Protein AF-A0A3N5YTA0-F1 (afdb_monomer_lite)

Radius of gyration: 9.74 Å; chains: 1; bounding box: 17×19×26 Å

Foldseek 3Di:
DADPAQEEEFEPLVDPVNVVVVVVSVVSNHDYDYDYDD

pLDDT: mean 94.48, std 7.44, range [65.25, 98.44]

Structure (mmCIF, N/CA/C/O backbone):
data_AF-A0A3N5YTA0-F1
#
_entry.id   AF-A0A3N5YTA0-F1
#
loop_
_atom_site.group_PDB
_atom_site.id
_atom_site.type_symbol
_atom_site.label_atom_id
_atom_site.label_alt_id
_atom_site.label_comp_id
_atom_site.label_asym_id
_atom_site.label_entity_id
_atom_site.label_seq_id
_atom_site.pdbx_PDB_ins_code
_atom_site.Cartn_x
_atom_site.Cartn_y
_atom_site.Cartn_z
_atom_site.occupancy
_atom_site.B_iso_or_equiv
_atom_site.auth_seq_id
_atom_site.auth_comp_id
_atom_site.auth_asym_id
_atom_site.auth_atom_id
_atom_site.pdbx_PDB_model_num
ATOM 1 N N . MET A 1 1 ? -4.087 -11.058 13.177 1.00 65.25 1 MET A N 1
ATOM 2 C CA . MET A 1 1 ? -3.775 -9.878 14.011 1.00 65.25 1 MET A CA 1
ATOM 3 C C . MET A 1 1 ? -4.424 -8.678 13.349 1.00 65.25 1 MET A C 1
ATOM 5 O O . MET A 1 1 ? -4.221 -8.516 12.155 1.00 65.25 1 MET A O 1
ATOM 9 N N . ALA A 1 2 ? -5.256 -7.921 14.061 1.00 73.31 2 ALA A N 1
ATOM 10 C CA . ALA A 1 2 ? -5.850 -6.703 13.512 1.00 73.31 2 ALA A CA 1
ATOM 11 C C . ALA A 1 2 ? -4.845 -5.550 13.643 1.00 73.31 2 ALA A C 1
ATOM 13 O O . ALA A 1 2 ? -4.207 -5.415 14.689 1.00 73.31 2 ALA A O 1
ATOM 14 N N . LEU A 1 3 ? -4.680 -4.754 12.585 1.00 83.88 3 LEU A N 1
ATOM 15 C CA . LEU A 1 3 ? -3.881 -3.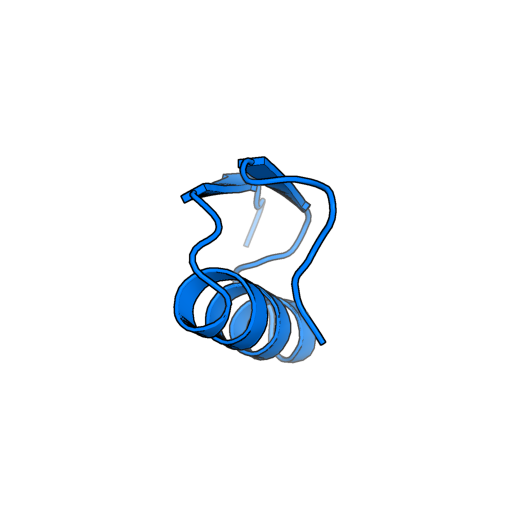530 12.643 1.00 83.88 3 LEU A CA 1
ATOM 16 C C . LEU A 1 3 ? -4.607 -2.503 13.522 1.00 83.88 3 LEU A C 1
ATOM 18 O O . LEU A 1 3 ? -5.830 -2.390 13.472 1.00 83.88 3 LEU A O 1
ATOM 22 N N . THR A 1 4 ? -3.859 -1.750 14.328 1.00 91.25 4 THR A N 1
ATOM 23 C CA . THR A 1 4 ? -4.413 -0.671 15.169 1.00 91.25 4 THR A CA 1
ATOM 24 C C . THR A 1 4 ? -4.732 0.596 14.374 1.00 91.25 4 THR A C 1
ATOM 26 O O . THR A 1 4 ? -5.361 1.512 14.898 1.00 91.25 4 THR A O 1
ATOM 29 N N . PHE A 1 5 ? -4.316 0.649 13.108 1.00 91.69 5 PHE A N 1
ATOM 30 C CA . PHE A 1 5 ? -4.539 1.747 12.177 1.00 91.69 5 PHE A CA 1
ATOM 31 C C . PHE A 1 5 ? -5.283 1.258 10.934 1.00 91.69 5 PHE A C 1
ATOM 33 O O . PHE A 1 5 ? -5.083 0.143 10.455 1.00 91.69 5 PHE A O 1
ATOM 40 N N . THR A 1 6 ? -6.130 2.128 10.390 1.00 94.75 6 THR A N 1
ATOM 41 C CA . THR A 1 6 ? -6.952 1.847 9.204 1.00 94.75 6 THR A CA 1
ATOM 42 C C . THR A 1 6 ? -6.538 2.673 7.991 1.00 94.75 6 THR A C 1
ATOM 44 O O . THR A 1 6 ? -7.088 2.481 6.910 1.00 94.75 6 THR A O 1
ATOM 47 N N . THR A 1 7 ? -5.557 3.569 8.128 1.00 97.75 7 THR A N 1
ATOM 48 C CA . THR A 1 7 ? -5.037 4.411 7.045 1.00 97.75 7 THR A CA 1
ATOM 49 C C . THR A 1 7 ? -3.511 4.350 6.991 1.00 97.75 7 THR A C 1
ATOM 51 O O . THR A 1 7 ? -2.849 4.382 8.026 1.00 97.75 7 THR A O 1
ATOM 54 N N . ALA A 1 8 ? -2.946 4.263 5.784 1.00 97.50 8 ALA A N 1
ATOM 55 C CA . ALA A 1 8 ? -1.500 4.220 5.569 1.00 97.50 8 ALA A CA 1
ATOM 56 C C . ALA A 1 8 ? -1.082 5.077 4.365 1.00 97.50 8 ALA A C 1
ATOM 58 O O . ALA A 1 8 ? -1.707 5.010 3.307 1.00 97.50 8 ALA A O 1
ATOM 59 N N . LEU A 1 9 ? -0.009 5.857 4.523 1.00 97.94 9 LEU A N 1
ATOM 60 C CA . LEU A 1 9 ? 0.721 6.486 3.422 1.00 97.94 9 LEU A CA 1
ATOM 61 C C . LEU A 1 9 ? 1.964 5.642 3.144 1.00 97.94 9 LEU A C 1
ATOM 63 O O . LEU A 1 9 ? 2.790 5.461 4.035 1.00 97.94 9 LEU A O 1
ATOM 67 N N . VAL A 1 10 ? 2.091 5.137 1.923 1.00 97.88 10 VAL A N 1
ATOM 68 C CA . VAL A 1 10 ? 3.234 4.327 1.500 1.00 97.88 10 VAL A CA 1
ATOM 69 C C . VAL A 1 10 ? 4.035 5.107 0.471 1.00 97.88 10 VAL A C 1
ATOM 71 O O . VAL A 1 10 ? 3.514 5.456 -0.586 1.00 97.88 10 VAL A O 1
ATOM 74 N N . THR A 1 11 ? 5.305 5.368 0.769 1.00 98.00 11 THR A N 1
ATOM 75 C CA . THR A 1 11 ? 6.260 5.874 -0.219 1.00 9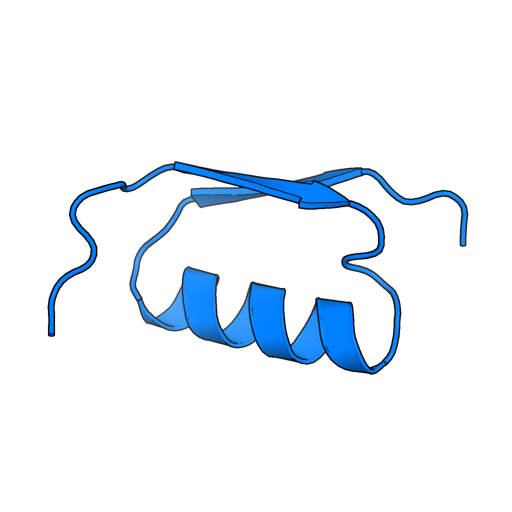8.00 11 THR A CA 1
ATOM 76 C C . THR A 1 11 ? 6.936 4.708 -0.941 1.00 98.00 11 THR A C 1
ATOM 78 O O . THR A 1 11 ? 7.188 3.671 -0.327 1.00 98.00 11 THR A O 1
ATOM 81 N N . GLY A 1 12 ? 7.201 4.835 -2.245 1.00 97.38 12 GLY A N 1
ATOM 82 C CA . GLY A 1 12 ? 7.801 3.735 -3.023 1.00 97.38 12 GLY A CA 1
ATOM 83 C C . GLY A 1 12 ? 6.869 2.525 -3.217 1.00 97.38 12 GLY A C 1
ATOM 84 O O . GLY A 1 12 ? 7.335 1.403 -3.431 1.00 97.38 12 GLY A O 1
ATOM 85 N N . GLY A 1 13 ? 5.552 2.726 -3.076 1.00 97.56 13 GLY A N 1
ATOM 86 C CA . GLY A 1 13 ? 4.531 1.676 -3.125 1.00 97.56 13 GLY A CA 1
ATOM 87 C C . GLY A 1 13 ? 4.307 1.045 -4.504 1.00 97.56 13 GLY A C 1
ATOM 88 O O . GLY A 1 13 ? 3.694 -0.015 -4.573 1.00 97.56 13 GLY A O 1
ATOM 89 N N . ALA A 1 14 ? 4.805 1.646 -5.583 1.00 96.81 14 ALA A N 1
ATOM 90 C CA . ALA A 1 14 ? 4.791 1.072 -6.929 1.00 96.81 14 ALA A CA 1
ATOM 91 C C . ALA A 1 14 ? 6.017 0.180 -7.212 1.00 96.81 14 ALA A C 1
ATOM 93 O O . ALA A 1 14 ? 6.040 -0.540 -8.209 1.00 96.81 14 ALA A O 1
ATOM 94 N N . GLY A 1 15 ? 7.032 0.186 -6.339 1.00 96.81 15 GLY A N 1
ATOM 95 C CA . GLY A 1 15 ? 8.215 -0.667 -6.469 1.00 96.81 15 GLY A CA 1
ATOM 96 C C . GLY A 1 15 ? 7.945 -2.148 -6.167 1.00 96.81 15 GLY A C 1
ATOM 97 O O . GLY A 1 15 ? 6.886 -2.523 -5.661 1.00 96.81 15 GLY A O 1
ATOM 98 N N . PHE A 1 16 ? 8.942 -3.009 -6.413 1.00 96.56 16 PHE A N 1
ATOM 99 C CA . PHE A 1 16 ? 8.818 -4.462 -6.205 1.00 96.56 16 PHE A CA 1
ATOM 100 C C . PHE A 1 16 ? 8.354 -4.815 -4.782 1.00 96.56 16 PHE A C 1
ATOM 102 O O . PHE A 1 16 ? 7.334 -5.465 -4.605 1.00 96.56 16 PHE A O 1
ATOM 109 N N . ILE A 1 17 ? 9.039 -4.322 -3.749 1.00 97.44 17 ILE A N 1
ATOM 110 C CA . ILE A 1 17 ? 8.656 -4.596 -2.352 1.00 97.44 17 ILE A CA 1
ATOM 111 C C . ILE A 1 17 ? 7.414 -3.791 -1.948 1.00 97.44 17 ILE A C 1
ATOM 113 O O . ILE A 1 17 ? 6.528 -4.309 -1.265 1.00 97.44 17 ILE A O 1
ATOM 117 N N . GLY A 1 18 ? 7.349 -2.526 -2.370 1.00 97.44 18 GLY A N 1
ATOM 118 C CA . GLY A 1 18 ? 6.267 -1.613 -2.011 1.00 97.44 18 GLY A CA 1
ATOM 119 C C . GLY A 1 18 ? 4.900 -2.125 -2.450 1.00 97.44 18 GLY A C 1
ATOM 120 O O . GLY A 1 18 ? 3.963 -2.100 -1.657 1.00 97.44 18 GLY A O 1
ATOM 121 N N . SER A 1 19 ? 4.808 -2.682 -3.657 1.00 97.75 19 SER A N 1
ATOM 122 C CA . SER A 1 19 ? 3.558 -3.227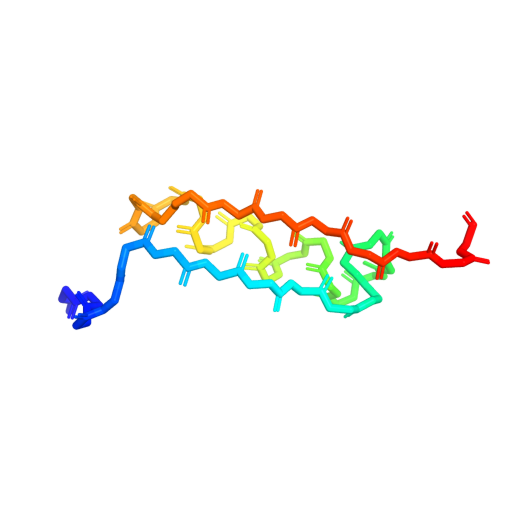 -4.193 1.00 97.75 19 SER A CA 1
ATOM 123 C C . SER A 1 19 ? 3.035 -4.399 -3.358 1.00 97.75 19 SER A C 1
ATOM 125 O O . SER A 1 19 ? 1.862 -4.410 -2.995 1.00 97.75 19 SER A O 1
ATOM 127 N N . HIS A 1 20 ? 3.905 -5.322 -2.934 1.00 98.31 20 HIS A N 1
ATOM 128 C CA . HIS A 1 20 ? 3.526 -6.415 -2.031 1.00 98.31 20 HIS A CA 1
ATOM 129 C C . HIS A 1 20 ? 3.099 -5.929 -0.635 1.00 98.31 20 HIS A C 1
ATOM 131 O O . HIS A 1 20 ? 2.198 -6.513 -0.024 1.00 98.31 20 HIS A O 1
ATOM 137 N N . LEU A 1 21 ? 3.723 -4.862 -0.125 1.00 97.75 21 LEU A N 1
ATOM 138 C CA . LEU A 1 21 ? 3.338 -4.236 1.141 1.00 97.75 21 LEU A CA 1
ATOM 139 C C . LEU A 1 21 ? 1.961 -3.570 1.036 1.00 97.75 21 LEU A C 1
ATOM 141 O O . LEU A 1 21 ? 1.121 -3.782 1.911 1.00 97.75 21 LEU A O 1
ATOM 145 N N . VAL A 1 22 ? 1.711 -2.803 -0.031 1.00 98.12 22 VAL A N 1
ATOM 146 C CA . VAL A 1 22 ? 0.407 -2.175 -0.306 1.00 98.12 22 VAL A CA 1
ATOM 147 C C . VAL A 1 22 ? -0.680 -3.246 -0.357 1.00 98.12 22 VAL A C 1
ATOM 149 O O . VAL A 1 22 ? -1.693 -3.133 0.331 1.00 98.12 22 VAL A O 1
ATOM 152 N N . ASP A 1 23 ? -0.420 -4.335 -1.071 1.00 98.31 23 ASP A N 1
ATOM 153 C CA . ASP A 1 23 ? -1.283 -5.509 -1.150 1.00 98.31 23 ASP A CA 1
ATOM 154 C C . ASP A 1 23 ? -1.627 -6.101 0.225 1.00 98.31 23 ASP A C 1
ATOM 156 O O . ASP A 1 23 ? -2.784 -6.416 0.518 1.00 98.31 23 ASP A O 1
ATOM 160 N N . ALA A 1 24 ? -0.629 -6.259 1.097 1.00 96.94 24 ALA A N 1
ATOM 161 C CA . ALA A 1 24 ? -0.830 -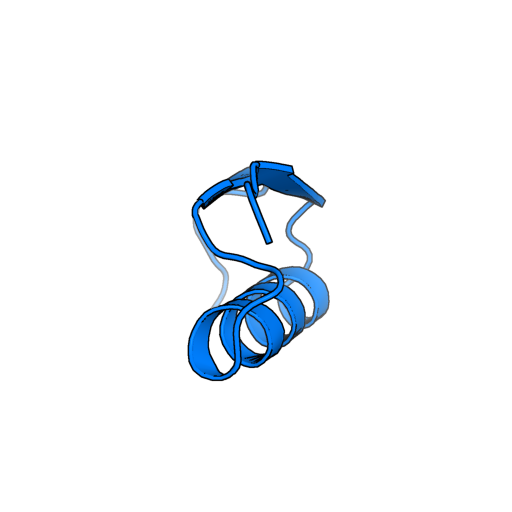6.794 2.440 1.00 96.94 24 ALA A CA 1
ATOM 162 C C . ALA A 1 24 ? -1.651 -5.847 3.331 1.00 96.94 24 ALA A C 1
ATOM 164 O O . ALA A 1 24 ? -2.505 -6.308 4.094 1.00 96.94 24 ALA A O 1
ATOM 165 N N . LEU A 1 25 ? -1.434 -4.535 3.216 1.00 96.81 25 LEU A N 1
ATOM 166 C CA . LEU A 1 25 ? -2.197 -3.520 3.944 1.00 96.81 25 LEU A CA 1
ATOM 167 C C . LEU A 1 25 ? -3.658 -3.475 3.483 1.00 96.81 25 LEU A C 1
ATOM 169 O O . LEU A 1 25 ? -4.559 -3.464 4.322 1.00 96.81 25 LEU A O 1
ATOM 173 N N . LEU A 1 26 ? -3.902 -3.529 2.171 1.00 96.94 26 LEU A N 1
ATOM 174 C CA . LEU A 1 26 ? -5.252 -3.592 1.605 1.00 96.94 26 LEU A CA 1
ATOM 175 C C . LEU A 1 26 ? -5.997 -4.847 2.079 1.00 96.94 26 LEU A C 1
ATOM 177 O O . LEU A 1 26 ? -7.127 -4.747 2.556 1.00 96.94 26 LEU A O 1
ATOM 181 N N . ARG A 1 27 ? -5.350 -6.023 2.043 1.00 97.06 27 ARG A N 1
ATOM 182 C CA . ARG A 1 27 ? -5.924 -7.276 2.579 1.00 97.06 27 ARG A CA 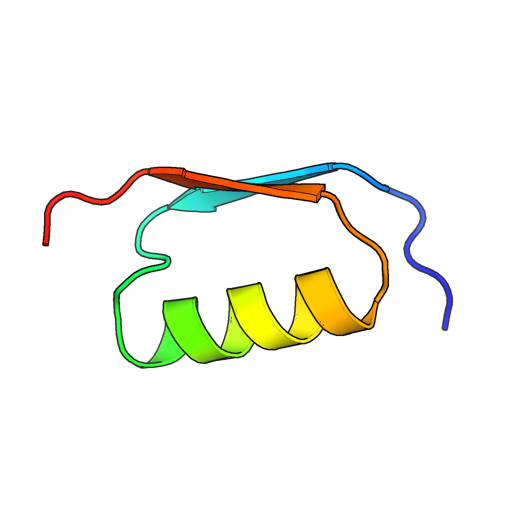1
ATOM 183 C C . ARG A 1 27 ? -6.208 -7.216 4.079 1.00 97.06 27 ARG A C 1
ATOM 185 O O . ARG A 1 27 ? -7.073 -7.938 4.563 1.00 97.06 27 ARG A O 1
ATOM 192 N N . SER A 1 28 ? -5.498 -6.357 4.803 1.00 95.50 28 SER A N 1
ATOM 193 C CA . SER A 1 28 ? -5.709 -6.127 6.234 1.00 95.50 28 SER A CA 1
ATOM 194 C C . SER A 1 28 ? -6.791 -5.076 6.520 1.00 95.50 28 SER A C 1
ATOM 196 O O . SER A 1 28 ? -7.019 -4.741 7.680 1.00 95.50 28 SER A O 1
ATOM 198 N N . GLY A 1 29 ? -7.467 -4.563 5.485 1.00 95.94 29 GLY A N 1
ATOM 199 C CA . GLY A 1 29 ? -8.560 -3.596 5.599 1.00 95.94 29 GLY A CA 1
ATOM 200 C C . GLY A 1 29 ? -8.109 -2.140 5.723 1.00 95.94 29 GLY A C 1
ATOM 201 O O . GLY A 1 29 ? -8.925 -1.276 6.043 1.00 95.94 29 GLY A O 1
ATOM 202 N N . CYS A 1 30 ? -6.832 -1.840 5.478 1.00 97.38 30 CYS A N 1
ATOM 203 C CA . CYS A 1 30 ? -6.362 -0.461 5.476 1.00 97.38 30 CYS A CA 1
ATOM 204 C C . CYS A 1 30 ? -6.744 0.255 4.178 1.00 97.38 30 CYS A C 1
ATOM 206 O O . CYS A 1 30 ? -6.618 -0.283 3.080 1.00 97.38 30 CYS A O 1
ATOM 208 N N . ARG A 1 31 ? -7.093 1.534 4.296 1.00 98.06 31 ARG A N 1
ATOM 209 C CA . ARG A 1 31 ? -7.090 2.488 3.189 1.00 98.06 31 ARG A CA 1
ATOM 210 C C . ARG A 1 31 ? -5.662 2.973 2.958 1.00 98.06 31 ARG A C 1
ATOM 212 O O . ARG A 1 31 ? -5.075 3.614 3.830 1.00 98.06 31 ARG A O 1
ATOM 219 N N . VAL A 1 32 ? -5.121 2.699 1.778 1.00 98.19 32 VAL A N 1
ATOM 220 C CA . VAL A 1 32 ? -3.731 3.019 1.438 1.00 98.19 32 VAL A CA 1
ATOM 221 C C . VAL A 1 32 ? -3.682 4.155 0.419 1.00 98.19 32 VAL A C 1
ATOM 223 O O . VAL A 1 32 ? -4.380 4.116 -0.590 1.00 98.19 32 VAL A O 1
ATOM 226 N N . THR A 1 33 ? -2.843 5.155 0.679 1.00 98.44 33 THR A N 1
ATOM 227 C CA . THR A 1 33 ? -2.427 6.166 -0.300 1.00 98.44 33 THR A CA 1
ATOM 228 C C . THR A 1 33 ? -0.971 5.900 -0.652 1.00 98.44 33 THR A C 1
ATOM 230 O O . THR A 1 33 ? -0.146 5.751 0.247 1.00 98.44 33 THR A O 1
ATOM 233 N N . VAL A 1 34 ? -0.642 5.861 -1.941 1.00 98.19 34 VAL A N 1
ATOM 234 C CA . VAL A 1 34 ? 0.739 5.687 -2.403 1.00 98.19 34 VAL A CA 1
ATOM 235 C C . VAL A 1 34 ? 1.283 7.020 -2.906 1.00 98.19 34 VAL A C 1
ATOM 237 O O . VAL A 1 34 ? 0.604 7.718 -3.656 1.00 98.19 34 VAL A O 1
ATOM 240 N N . LEU A 1 35 ? 2.502 7.360 -2.490 1.00 97.94 35 LEU A N 1
ATOM 241 C CA . LEU A 1 35 ? 3.292 8.452 -3.051 1.00 97.94 35 LEU A CA 1
ATOM 242 C C . LEU A 1 35 ? 4.552 7.859 -3.681 1.00 97.94 35 LEU A C 1
ATOM 244 O O . LEU A 1 35 ? 5.425 7.351 -2.978 1.00 97.94 35 LEU A O 1
ATOM 248 N N . ASP A 1 36 ? 4.642 7.913 -5.002 1.00 96.38 36 ASP A N 1
ATOM 249 C CA . ASP A 1 36 ? 5.756 7.330 -5.743 1.00 96.38 36 ASP A CA 1
ATOM 250 C C . ASP A 1 36 ? 6.289 8.294 -6.805 1.00 96.38 36 ASP A C 1
ATOM 252 O O . ASP A 1 36 ? 5.591 9.218 -7.220 1.00 96.38 36 ASP A O 1
ATOM 256 N N . ASN A 1 37 ? 7.539 8.077 -7.202 1.00 92.06 37 ASN A N 1
ATOM 257 C CA . ASN A 1 37 ? 8.240 8.809 -8.256 1.00 92.06 37 ASN A CA 1
ATOM 258 C C . ASN A 1 37 ? 8.780 7.856 -9.346 1.00 92.06 37 ASN A C 1
ATOM 260 O O . ASN A 1 37 ? 9.691 8.220 -10.091 1.00 92.06 37 ASN A O 1
ATOM 264 N N . LEU A 1 38 ? 8.275 6.620 -9.377 1.00 74.81 38 LEU A N 1
ATOM 265 C CA . LEU A 1 38 ? 8.483 5.638 -10.443 1.00 74.81 38 LEU A CA 1
ATOM 266 C C . LEU A 1 38 ? 7.596 5.912 -11.662 1.00 74.81 38 LEU A C 1
ATOM 268 O O . LEU A 1 38 ? 6.449 6.378 -11.474 1.00 74.81 38 LEU A O 1
#

Secondary structure (DSSP, 8-state):
---S-SEEEEETTTSHHHHHHHHHHHHTT-EEEEE---

Sequence (38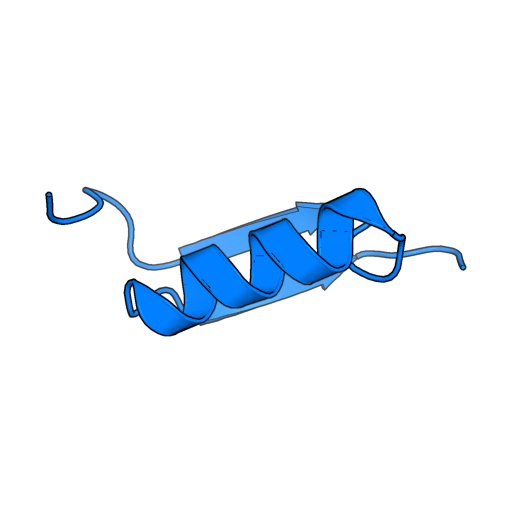 aa):
MALTFTTALVTGGAGFIGSHLVDALLRSGCRVTVLDNL